Protein AF-A0AAD7R433-F1 (afdb_monomer_lite)

InterPro domains:
  IPR023196 Phosducin, N-terminal domain superfamily [G3DSA:1.10.168.10] (50-117)
  IPR024253 Phosducin, thioredoxin-like domain [PF02114] (43-117)
  IPR036249 Thioredoxin-like superfamily [SSF52833] (55-108)
  IPR051499 Phosducin-like regulator [PTHR46052] (1-117)

pLDDT: mean 72.73, std 16.6, range [38.72, 95.94]

Structure (mmCIF, N/CA/C/O backbone):
data_AF-A0AAD7R433-F1
#
_entry.id   AF-A0AAD7R433-F1
#
loop_
_atom_site.group_PDB
_atom_site.id
_atom_site.type_symbol
_atom_site.label_atom_id
_atom_site.label_alt_id
_atom_site.label_comp_id
_atom_site.label_asym_id
_atom_site.label_entity_id
_atom_site.label_seq_id
_atom_site.pdbx_PDB_ins_code
_atom_site.Cartn_x
_atom_site.Cartn_y
_atom_site.Cartn_z
_atom_site.occupancy
_atom_site.B_iso_or_equiv
_atom_site.auth_seq_id
_atom_site.auth_comp_id
_atom_site.auth_asym_id
_atom_site.auth_atom_id
_atom_site.pdbx_PDB_model_num
ATOM 1 N N . MET A 1 1 ? 27.868 -4.744 9.316 1.00 60.34 1 MET A N 1
ATOM 2 C CA . MET A 1 1 ? 26.930 -5.618 10.056 1.00 60.34 1 MET A CA 1
ATOM 3 C C . MET A 1 1 ? 25.592 -5.544 9.349 1.00 60.34 1 MET A C 1
ATOM 5 O O . MET A 1 1 ? 25.091 -4.443 9.190 1.00 60.34 1 MET A O 1
ATOM 9 N N . THR A 1 2 ? 25.070 -6.672 8.876 1.00 72.94 2 THR A N 1
ATOM 10 C CA . THR A 1 2 ? 23.775 -6.758 8.180 1.00 72.94 2 THR A CA 1
ATOM 11 C C . THR A 1 2 ? 22.635 -6.590 9.183 1.00 72.94 2 THR A C 1
ATOM 13 O O . THR A 1 2 ? 22.641 -7.259 10.223 1.00 72.94 2 THR A O 1
ATOM 16 N N . THR A 1 3 ? 21.684 -5.697 8.907 1.00 79.56 3 THR A N 1
ATOM 17 C CA . THR A 1 3 ? 20.546 -5.444 9.802 1.00 79.56 3 THR A CA 1
ATOM 18 C C . THR A 1 3 ? 19.490 -6.550 9.682 1.00 79.56 3 THR A C 1
ATOM 20 O O . THR A 1 3 ? 19.500 -7.352 8.747 1.00 79.56 3 THR A O 1
ATOM 23 N N . LEU A 1 4 ? 18.578 -6.647 10.657 1.00 79.62 4 LEU A N 1
ATOM 24 C CA . LEU A 1 4 ? 17.479 -7.622 10.608 1.00 79.62 4 LEU A CA 1
ATOM 25 C C . LEU A 1 4 ? 16.562 -7.386 9.397 1.00 79.62 4 LEU A C 1
ATOM 27 O O . LEU A 1 4 ? 16.053 -8.346 8.824 1.00 79.62 4 LEU A O 1
ATOM 31 N N . TYR A 1 5 ? 16.401 -6.122 9.001 1.00 76.44 5 TYR A N 1
ATOM 32 C CA . TYR A 1 5 ? 15.637 -5.743 7.818 1.00 76.44 5 TYR A CA 1
ATOM 33 C C . TYR A 1 5 ? 16.303 -6.249 6.537 1.00 76.44 5 TYR A C 1
ATOM 35 O O . TYR A 1 5 ? 15.620 -6.866 5.727 1.00 76.44 5 TYR A O 1
ATOM 43 N N . ASP A 1 6 ? 17.626 -6.121 6.408 1.00 83.31 6 ASP A N 1
ATOM 44 C CA . ASP A 1 6 ? 18.374 -6.617 5.241 1.00 83.31 6 ASP A CA 1
ATOM 45 C C . ASP A 1 6 ? 18.213 -8.142 5.076 1.00 83.31 6 ASP A C 1
ATOM 47 O O . ASP A 1 6 ? 18.086 -8.655 3.967 1.00 83.31 6 ASP A O 1
ATOM 51 N N . LYS A 1 7 ? 18.166 -8.890 6.192 1.00 77.00 7 LYS A N 1
ATOM 52 C CA . LYS A 1 7 ? 17.935 -10.347 6.175 1.00 77.00 7 LYS A CA 1
ATOM 53 C C . LYS A 1 7 ? 16.519 -10.711 5.747 1.00 77.00 7 LYS A C 1
ATOM 55 O O . LYS A 1 7 ? 16.334 -11.730 5.090 1.00 77.00 7 LYS A O 1
ATOM 60 N N . LEU A 1 8 ? 15.535 -9.908 6.146 1.00 78.12 8 LEU A N 1
ATOM 61 C CA . LEU A 1 8 ? 14.133 -10.139 5.811 1.00 78.12 8 LEU A CA 1
ATOM 62 C C . LEU A 1 8 ? 13.835 -9.776 4.347 1.00 78.12 8 LEU A C 1
ATOM 64 O O . LEU A 1 8 ? 13.007 -10.428 3.720 1.00 78.12 8 LEU A O 1
ATOM 68 N N . LEU A 1 9 ? 14.538 -8.777 3.805 1.00 78.38 9 LEU A N 1
ATOM 69 C CA . LEU A 1 9 ? 14.457 -8.357 2.401 1.00 78.38 9 LEU A CA 1
ATOM 70 C C . LEU A 1 9 ? 15.367 -9.165 1.457 1.00 78.38 9 LEU A C 1
ATOM 72 O O . LEU A 1 9 ? 15.235 -9.043 0.243 1.00 78.38 9 LEU A O 1
ATOM 76 N N . GLY A 1 10 ? 16.270 -9.997 1.987 1.00 73.06 10 GLY A N 1
ATOM 77 C CA . GLY A 1 10 ? 17.185 -10.817 1.184 1.00 73.06 10 GLY A CA 1
ATOM 78 C C . GLY A 1 10 ? 18.381 -10.054 0.598 1.00 73.06 10 GLY A C 1
ATOM 79 O O . GLY A 1 10 ? 19.043 -10.553 -0.312 1.00 73.06 10 GLY A O 1
ATOM 80 N N . GLU A 1 11 ? 18.693 -8.864 1.111 1.00 72.19 11 GLU A N 1
ATOM 81 C CA . GLU A 1 11 ? 19.790 -8.026 0.624 1.00 72.19 11 GLU A CA 1
ATOM 82 C C . GLU A 1 11 ? 21.144 -8.556 1.128 1.00 72.19 11 GLU A C 1
ATOM 84 O O . GLU A 1 11 ? 21.500 -8.466 2.307 1.00 72.19 11 GLU A O 1
ATOM 89 N N . LYS A 1 12 ? 21.934 -9.147 0.222 1.00 70.12 12 LYS A N 1
ATOM 90 C CA . LYS A 1 12 ? 23.268 -9.672 0.541 1.00 70.12 12 LYS A CA 1
ATOM 91 C C . LYS A 1 12 ? 24.306 -8.552 0.430 1.00 70.12 12 LYS A C 1
ATOM 93 O O . LYS A 1 12 ? 24.619 -8.095 -0.658 1.00 70.12 12 LYS A O 1
ATOM 98 N N . LEU A 1 13 ? 24.873 -8.127 1.562 1.00 64.25 13 LEU A N 1
ATOM 99 C CA . LEU A 1 13 ? 25.795 -6.978 1.634 1.00 64.25 13 LEU A CA 1
ATOM 100 C C . LEU A 1 13 ? 27.211 -7.234 1.076 1.00 64.25 13 LEU A C 1
ATOM 102 O O . LEU A 1 13 ? 28.009 -6.305 0.998 1.00 64.25 13 LEU A O 1
ATOM 106 N N . GLN A 1 14 ? 27.574 -8.485 0.785 1.00 63.22 14 GLN A N 1
ATOM 107 C CA . GLN A 1 14 ? 28.941 -8.876 0.424 1.00 63.22 14 GLN A CA 1
ATOM 108 C C . GLN A 1 14 ? 28.944 -9.503 -0.974 1.00 63.22 14 GLN A C 1
ATOM 110 O O . GLN A 1 14 ? 28.608 -10.678 -1.129 1.00 63.22 14 GLN A O 1
ATOM 115 N N . TYR A 1 15 ? 29.301 -8.694 -1.975 1.00 65.50 15 TYR A N 1
ATOM 116 C CA . TYR A 1 15 ? 29.460 -9.108 -3.378 1.00 65.50 15 TYR A CA 1
ATOM 117 C C . TYR A 1 15 ? 30.924 -9.302 -3.794 1.00 65.50 15 TYR A C 1
ATOM 119 O O . TYR A 1 15 ? 31.188 -9.788 -4.889 1.00 65.50 15 TYR A O 1
ATOM 127 N N . TYR A 1 16 ? 31.880 -8.936 -2.939 1.00 66.75 16 TYR A N 1
ATOM 128 C CA . TYR A 1 16 ? 33.297 -9.094 -3.239 1.00 66.75 16 TYR A CA 1
ATOM 129 C C . TYR A 1 16 ? 33.716 -10.546 -3.000 1.00 66.75 16 TYR A C 1
ATOM 131 O O . TYR A 1 16 ? 33.875 -10.983 -1.861 1.00 66.75 16 TYR A O 1
ATOM 139 N N . TYR A 1 17 ? 33.872 -11.297 -4.089 1.00 57.56 17 TYR A N 1
ATOM 140 C CA . TYR A 1 17 ? 34.709 -12.491 -4.106 1.00 57.56 17 TYR A CA 1
ATOM 141 C C . TYR A 1 17 ? 36.160 -12.022 -3.970 1.00 57.56 17 TYR A C 1
ATOM 143 O O . TYR A 1 17 ? 36.644 -11.271 -4.817 1.00 57.56 17 TYR A O 1
ATOM 151 N N . SER A 1 18 ? 36.847 -12.421 -2.899 1.00 52.72 18 SER A N 1
ATOM 152 C CA . SER A 1 18 ? 38.299 -12.263 -2.802 1.00 52.72 18 SER A CA 1
ATOM 153 C C . SER A 1 18 ? 38.946 -13.120 -3.885 1.00 52.72 18 SER A C 1
ATOM 155 O O . SER A 1 18 ? 39.172 -14.307 -3.680 1.00 52.72 18 SER A O 1
ATOM 157 N N . SER A 1 19 ? 39.214 -12.528 -5.047 1.00 59.34 19 SER A N 1
ATOM 158 C CA . SER A 1 19 ? 40.064 -13.144 -6.061 1.00 59.34 19 SER A CA 1
ATOM 159 C C . SER A 1 19 ? 41.513 -12.960 -5.614 1.00 59.34 19 SER A C 1
ATOM 161 O O . SER A 1 19 ? 42.189 -12.014 -6.008 1.00 59.34 19 SER A O 1
ATOM 163 N N . SER A 1 20 ? 41.950 -13.821 -4.701 1.00 61.09 20 SER A N 1
ATOM 164 C CA . SER A 1 20 ? 43.357 -14.013 -4.361 1.00 61.09 20 SER A CA 1
ATOM 165 C C . SER A 1 20 ? 43.692 -15.494 -4.523 1.00 61.09 20 SER A C 1
ATOM 167 O O . SER A 1 20 ? 43.851 -16.209 -3.539 1.00 61.09 20 SER A O 1
ATOM 169 N N . GLU A 1 21 ? 43.743 -15.939 -5.772 1.00 49.53 21 GLU A N 1
ATOM 170 C CA . GLU A 1 21 ? 44.436 -17.156 -6.190 1.00 49.53 21 GLU A CA 1
ATOM 171 C C . GLU A 1 21 ? 45.070 -16.834 -7.549 1.00 49.53 21 GLU A C 1
ATOM 173 O O . GLU A 1 21 ? 44.369 -16.556 -8.523 1.00 49.53 21 GLU A O 1
ATOM 178 N N . ASP A 1 22 ? 46.401 -16.724 -7.537 1.00 54.09 22 ASP A N 1
ATOM 179 C CA . ASP A 1 22 ? 47.280 -16.641 -8.704 1.00 54.09 22 ASP A CA 1
ATOM 180 C C . ASP A 1 22 ? 47.039 -17.849 -9.611 1.00 54.09 22 ASP A C 1
ATOM 182 O O . ASP A 1 22 ? 47.288 -18.957 -9.152 1.00 54.09 22 ASP A O 1
ATOM 186 N N . GLU A 1 23 ? 46.676 -17.650 -10.881 1.00 43.34 23 GLU A N 1
ATOM 187 C CA . GLU A 1 23 ? 47.089 -18.542 -11.974 1.00 43.34 23 GLU A CA 1
ATOM 188 C C . GLU A 1 23 ? 47.272 -17.736 -13.271 1.00 43.34 23 GLU A C 1
ATOM 190 O O . GLU A 1 23 ? 46.348 -17.131 -13.818 1.00 43.34 23 GLU A O 1
ATOM 195 N N . ASP A 1 24 ? 48.526 -17.716 -13.714 1.00 53.12 24 ASP A N 1
ATOM 196 C CA . ASP A 1 24 ? 48.997 -17.368 -15.050 1.00 53.12 24 ASP A CA 1
ATOM 197 C C . ASP A 1 24 ? 48.319 -18.294 -16.073 1.00 53.12 24 ASP A C 1
ATOM 199 O O . ASP A 1 24 ? 48.350 -19.516 -15.913 1.00 53.12 24 ASP A O 1
ATOM 203 N N . SER A 1 25 ? 47.669 -17.751 -17.106 1.00 43.06 25 SER A N 1
ATOM 204 C CA . SER A 1 25 ? 47.143 -18.594 -18.181 1.00 43.06 25 SER A CA 1
ATOM 205 C C . SER A 1 25 ? 47.137 -17.864 -19.517 1.00 43.06 25 SER A C 1
ATOM 207 O O . SER A 1 25 ? 46.431 -16.872 -19.728 1.00 43.06 25 SER A O 1
ATOM 209 N N . ASP A 1 26 ? 47.997 -18.382 -20.389 1.00 43.91 26 ASP A N 1
ATOM 210 C CA . ASP A 1 26 ? 48.195 -18.018 -21.778 1.00 43.91 26 ASP A CA 1
ATOM 211 C C . ASP A 1 26 ? 46.883 -17.942 -22.567 1.00 43.91 26 ASP A C 1
ATOM 213 O O . ASP A 1 26 ? 45.957 -18.742 -22.418 1.00 43.91 26 ASP A O 1
ATOM 217 N N . LYS A 1 27 ? 46.829 -16.953 -23.460 1.00 50.56 27 LYS A N 1
ATOM 218 C CA . LYS A 1 27 ? 45.773 -16.816 -24.459 1.00 50.56 27 LYS A CA 1
ATOM 219 C C . LYS A 1 27 ? 45.862 -17.964 -25.462 1.00 50.56 27 LYS A C 1
ATOM 221 O O . LYS A 1 27 ? 46.717 -17.920 -26.342 1.00 50.56 27 LYS A O 1
ATOM 226 N N . GLU A 1 28 ? 44.896 -18.871 -25.428 1.00 40.56 28 GLU A N 1
ATOM 227 C CA . GLU A 1 28 ? 44.502 -19.634 -26.611 1.00 40.56 28 GLU A CA 1
ATOM 228 C C . GLU A 1 28 ? 43.005 -19.438 -26.874 1.00 40.56 28 GLU A C 1
ATOM 230 O O . GLU A 1 28 ? 42.143 -19.681 -26.029 1.00 40.56 28 GLU A O 1
ATOM 235 N N . GLU A 1 29 ? 42.722 -18.889 -28.053 1.00 49.16 29 GLU A N 1
ATOM 236 C CA . GLU A 1 29 ? 41.392 -18.782 -28.634 1.00 49.16 29 GLU A CA 1
ATOM 237 C C . GLU A 1 29 ? 40.967 -20.171 -29.125 1.00 49.16 29 GLU A C 1
ATOM 239 O O . GLU A 1 29 ? 41.592 -20.679 -30.049 1.00 49.16 29 GLU A O 1
ATOM 244 N N . GLU A 1 30 ? 39.887 -20.759 -28.598 1.00 42.44 30 GLU A N 1
ATOM 245 C CA . GLU A 1 30 ? 39.060 -21.665 -29.406 1.00 42.44 30 GLU A CA 1
ATOM 246 C C . GLU A 1 30 ? 37.628 -21.872 -28.876 1.00 42.44 30 GLU A C 1
ATOM 248 O O . GLU A 1 30 ? 37.367 -21.986 -27.681 1.00 42.44 30 GLU A O 1
ATOM 253 N N . GLU A 1 31 ? 36.717 -21.924 -29.851 1.00 39.31 31 GLU A N 1
ATOM 254 C CA . GLU A 1 31 ? 35.373 -22.515 -29.863 1.00 39.31 31 GLU A CA 1
ATOM 255 C C . GLU A 1 31 ? 34.264 -21.979 -28.935 1.00 39.31 31 GLU A C 1
ATOM 257 O O . GLU A 1 31 ? 33.961 -22.470 -27.850 1.00 39.31 31 GLU A O 1
ATOM 262 N N . GLY A 1 32 ? 33.495 -21.045 -29.506 1.00 49.19 32 GLY A N 1
ATOM 263 C CA . GLY A 1 32 ? 32.128 -21.342 -29.959 1.00 49.19 32 GLY A CA 1
ATOM 264 C C . GLY A 1 32 ? 31.299 -22.315 -29.115 1.00 49.19 32 GLY A C 1
ATOM 265 O O . GLY A 1 32 ? 31.124 -23.475 -29.471 1.00 49.19 32 GLY A O 1
ATOM 266 N N . GLY A 1 33 ? 30.666 -21.805 -28.064 1.00 38.72 33 GLY A N 1
ATOM 267 C CA . GLY A 1 33 ? 29.671 -22.555 -27.307 1.00 38.72 33 GLY A CA 1
ATOM 268 C C . GLY A 1 33 ? 28.838 -21.620 -26.456 1.00 38.72 33 GLY A C 1
ATOM 269 O O . GLY A 1 33 ? 29.057 -21.506 -25.254 1.00 38.72 33 GLY A O 1
ATOM 270 N N . ASP A 1 34 ? 27.897 -20.934 -27.097 1.00 46.25 34 ASP A N 1
ATOM 271 C CA . ASP A 1 34 ? 26.919 -20.051 -26.470 1.00 46.25 34 ASP A CA 1
ATOM 272 C C . ASP A 1 34 ? 26.065 -20.874 -25.482 1.00 46.25 34 ASP A C 1
ATOM 274 O O . ASP A 1 34 ? 25.038 -21.458 -25.834 1.00 46.25 34 ASP A O 1
ATOM 278 N N . LYS A 1 35 ? 26.514 -20.999 -24.226 1.00 52.34 35 LYS A N 1
ATOM 279 C CA . LYS A 1 35 ? 25.758 -21.649 -23.143 1.00 52.34 35 LYS A CA 1
ATOM 280 C C . LYS A 1 35 ? 24.662 -20.703 -22.656 1.00 52.34 35 LYS A C 1
ATOM 282 O O . LYS A 1 35 ? 24.623 -20.315 -21.491 1.00 52.34 35 LYS A O 1
ATOM 287 N N . ILE A 1 36 ? 23.750 -20.331 -23.549 1.00 51.12 36 ILE A N 1
ATOM 288 C CA . ILE A 1 36 ? 22.516 -19.661 -23.160 1.00 51.12 36 ILE A CA 1
ATOM 289 C C . ILE A 1 36 ? 21.579 -20.748 -22.640 1.00 51.12 36 ILE A C 1
ATOM 291 O O . ILE A 1 36 ? 20.907 -21.436 -23.409 1.00 51.12 36 ILE A O 1
ATOM 295 N N . ILE A 1 37 ? 21.511 -20.894 -21.317 1.00 51.56 37 ILE A N 1
ATOM 296 C CA . ILE A 1 37 ? 20.411 -21.601 -20.657 1.00 51.56 37 ILE A CA 1
ATOM 297 C C . ILE A 1 37 ? 19.151 -20.757 -20.896 1.00 51.56 37 ILE A C 1
ATOM 299 O O . ILE A 1 37 ? 18.780 -19.907 -20.089 1.00 51.56 37 ILE A O 1
ATOM 303 N N . ARG A 1 38 ? 18.511 -20.928 -22.059 1.00 52.59 38 ARG A N 1
ATOM 304 C CA . ARG A 1 38 ? 17.184 -20.369 -22.323 1.00 52.59 38 ARG A CA 1
ATOM 305 C C . ARG A 1 38 ? 16.183 -21.250 -21.594 1.00 52.59 38 ARG A C 1
ATOM 307 O O . ARG A 1 38 ? 15.747 -22.256 -22.139 1.00 52.59 38 ARG A O 1
ATOM 314 N N . ASN A 1 39 ? 15.836 -20.881 -20.364 1.00 45.88 39 ASN A N 1
ATOM 315 C CA . ASN A 1 39 ? 14.611 -21.375 -19.744 1.00 45.88 39 ASN A CA 1
ATOM 316 C C . ASN A 1 39 ? 13.430 -20.819 -20.564 1.00 45.88 39 ASN A C 1
ATOM 318 O O . ASN A 1 39 ? 13.230 -19.603 -20.559 1.00 45.88 39 ASN A O 1
ATOM 322 N N . PRO A 1 40 ? 12.667 -21.657 -21.292 1.00 54.94 40 PRO A N 1
ATOM 323 C CA . PRO A 1 40 ? 11.569 -21.187 -22.141 1.00 54.94 40 PRO A CA 1
ATOM 324 C C . PRO A 1 40 ? 10.376 -20.652 -21.333 1.00 54.94 40 PRO A C 1
ATOM 326 O O . PRO A 1 40 ? 9.485 -20.040 -21.905 1.00 54.94 40 PRO A O 1
ATOM 329 N N . ASP A 1 41 ? 10.383 -20.845 -20.013 1.00 54.06 41 ASP A N 1
ATOM 330 C CA . ASP A 1 41 ? 9.275 -20.514 -19.111 1.00 54.06 41 ASP A CA 1
ATOM 331 C C . ASP A 1 41 ? 9.288 -19.051 -18.612 1.00 54.06 41 ASP A C 1
ATOM 333 O O . ASP A 1 41 ? 8.406 -18.637 -17.871 1.00 54.06 41 ASP A O 1
ATOM 337 N N . VAL A 1 42 ? 10.293 -18.244 -18.994 1.00 52.50 42 VAL A N 1
ATOM 338 C CA . VAL A 1 42 ? 10.485 -16.859 -18.487 1.00 52.50 42 VAL A CA 1
ATOM 339 C C . VAL A 1 42 ? 10.320 -15.789 -19.583 1.00 52.50 42 VAL A C 1
ATOM 341 O O . VAL A 1 42 ? 10.480 -14.598 -19.336 1.00 52.50 42 VAL A O 1
ATOM 344 N N . LEU A 1 43 ? 9.993 -16.177 -20.817 1.00 51.31 43 LEU A N 1
ATOM 345 C CA . LEU A 1 43 ? 9.950 -15.263 -21.965 1.00 51.31 43 LEU A CA 1
ATOM 346 C C . LEU A 1 43 ? 8.524 -14.824 -22.328 1.00 51.31 43 LEU A C 1
ATOM 348 O O . LEU A 1 43 ? 8.149 -14.848 -23.496 1.00 51.31 43 LEU A O 1
ATOM 352 N N . GLU A 1 44 ? 7.749 -14.325 -21.365 1.00 53.97 44 GLU A N 1
ATOM 353 C CA . GLU A 1 44 ? 6.720 -13.330 -21.701 1.00 53.97 44 GLU A CA 1
ATOM 354 C C . GLU A 1 44 ? 7.414 -11.976 -21.867 1.00 53.97 44 GLU A C 1
ATOM 356 O O . GLU A 1 44 ? 7.394 -11.100 -21.004 1.00 53.97 44 GLU A O 1
ATOM 361 N N . VAL A 1 45 ? 8.118 -11.820 -22.990 1.00 56.75 45 VAL A N 1
ATOM 362 C CA . VAL A 1 45 ? 8.562 -10.498 -23.419 1.00 56.75 45 VAL A CA 1
ATOM 363 C C . VAL A 1 45 ? 7.305 -9.776 -23.878 1.00 56.75 45 VAL A C 1
ATOM 365 O O . VAL A 1 45 ? 6.796 -10.037 -24.965 1.00 56.75 45 VAL A O 1
ATOM 368 N N . GLU A 1 46 ? 6.770 -8.894 -23.037 1.00 58.53 46 GLU A N 1
ATOM 369 C CA . GLU A 1 46 ? 5.771 -7.942 -23.502 1.00 58.53 46 GLU A CA 1
ATOM 370 C C . GLU A 1 46 ? 6.423 -7.125 -24.628 1.00 58.53 46 GLU A C 1
ATOM 372 O O . GLU A 1 46 ? 7.493 -6.533 -24.466 1.00 58.53 46 GLU A O 1
ATOM 377 N N . TYR A 1 47 ? 5.812 -7.152 -25.807 1.00 56.88 47 TYR A N 1
ATOM 378 C CA . TYR A 1 47 ? 6.204 -6.317 -26.932 1.00 56.88 47 TYR A CA 1
ATOM 379 C C . TYR A 1 47 ? 5.248 -5.128 -26.985 1.00 56.88 47 TYR A C 1
ATOM 381 O O . TYR A 1 47 ? 4.038 -5.287 -26.814 1.00 56.88 47 TYR A O 1
ATOM 389 N N . SER A 1 48 ? 5.774 -3.928 -27.250 1.00 61.19 48 SER A N 1
ATOM 390 C CA . SER A 1 48 ? 4.919 -2.800 -27.638 1.00 61.19 48 SER A CA 1
ATOM 391 C C . SER A 1 48 ? 4.055 -3.179 -28.841 1.00 61.19 48 SER A C 1
ATOM 393 O O . SER A 1 48 ? 4.439 -4.029 -29.643 1.00 61.19 48 SER A O 1
ATOM 395 N N . GLN A 1 49 ? 2.963 -2.443 -29.054 1.00 61.81 49 GLN A N 1
ATOM 396 C CA . GLN A 1 49 ? 2.160 -2.520 -30.281 1.00 61.81 49 GLN A CA 1
ATOM 397 C C . GLN A 1 49 ? 3.004 -2.358 -31.569 1.00 61.81 49 GLN A C 1
ATOM 399 O O . GLN A 1 49 ? 2.639 -2.882 -32.616 1.00 61.81 49 GLN A O 1
ATOM 404 N N . ASP A 1 50 ? 4.173 -1.717 -31.457 1.00 65.00 50 ASP A N 1
ATOM 405 C CA . ASP A 1 50 ? 5.141 -1.498 -32.537 1.00 65.00 50 ASP A CA 1
ATOM 406 C C . ASP A 1 50 ? 6.233 -2.593 -32.637 1.00 65.00 50 ASP A C 1
ATOM 408 O O . ASP A 1 50 ? 7.196 -2.446 -33.387 1.00 65.00 50 ASP A O 1
ATOM 412 N N . GLY A 1 51 ? 6.153 -3.666 -31.842 1.00 61.81 51 GLY A N 1
ATOM 413 C CA . GLY A 1 51 ? 7.099 -4.792 -31.857 1.00 61.81 51 GLY A CA 1
ATOM 414 C C . GLY A 1 51 ? 8.465 -4.529 -31.206 1.00 61.81 51 GLY A C 1
ATOM 415 O O . GLY A 1 51 ? 9.326 -5.406 -31.213 1.00 61.81 51 GLY A O 1
ATOM 416 N N . SER A 1 52 ? 8.698 -3.348 -30.620 1.00 64.44 52 SER A N 1
ATOM 417 C CA . SER A 1 52 ? 9.939 -3.073 -29.884 1.00 64.44 52 SER A CA 1
ATOM 418 C C . SER A 1 52 ? 9.943 -3.758 -28.517 1.00 64.44 52 SER A C 1
ATOM 420 O O . SER A 1 52 ? 8.962 -3.640 -27.778 1.00 64.44 52 SER A O 1
ATOM 422 N N . ALA A 1 53 ? 11.066 -4.379 -28.154 1.00 62.75 53 ALA A N 1
ATOM 423 C CA . ALA A 1 53 ? 11.316 -4.898 -26.811 1.00 62.75 53 ALA A CA 1
ATOM 424 C C . ALA A 1 53 ? 11.219 -3.756 -25.777 1.00 62.75 53 ALA A C 1
ATOM 426 O O . ALA A 1 53 ? 12.054 -2.850 -25.770 1.00 62.75 53 ALA A O 1
ATOM 427 N N . ILE A 1 54 ? 10.182 -3.762 -24.933 1.00 67.50 54 ILE A N 1
ATOM 428 C CA . ILE A 1 54 ? 9.958 -2.721 -23.907 1.00 67.50 54 ILE A CA 1
ATOM 429 C C . ILE A 1 54 ? 10.695 -2.981 -22.600 1.00 67.50 54 ILE A C 1
ATOM 431 O O . ILE A 1 54 ? 10.608 -2.188 -21.675 1.00 67.50 54 ILE A O 1
ATOM 435 N N . ASN A 1 55 ? 11.416 -4.084 -22.513 1.00 71.56 55 ASN A N 1
ATOM 436 C CA . ASN A 1 55 ? 12.160 -4.521 -21.341 1.00 71.56 55 ASN A CA 1
ATOM 437 C C . ASN A 1 55 ? 13.654 -4.160 -21.410 1.00 71.56 55 ASN A C 1
ATOM 439 O O . ASN A 1 55 ? 14.397 -4.465 -20.483 1.00 71.56 55 ASN A O 1
ATOM 443 N N . THR A 1 56 ? 14.124 -3.527 -22.492 1.00 82.69 56 THR A N 1
ATOM 444 C CA . THR A 1 56 ? 15.539 -3.151 -22.644 1.00 82.69 56 THR A CA 1
ATOM 445 C C . THR A 1 56 ? 15.719 -1.737 -23.211 1.00 82.69 56 THR A C 1
ATOM 447 O O . THR A 1 56 ? 14.842 -1.173 -23.870 1.00 82.69 56 THR A O 1
ATOM 450 N N . GLY A 1 57 ? 16.874 -1.127 -22.922 1.00 83.38 57 GLY A N 1
ATOM 451 C CA . GLY A 1 57 ? 17.243 0.210 -23.396 1.00 83.38 57 GLY A CA 1
ATOM 452 C C . GLY A 1 57 ? 16.480 1.375 -22.734 1.00 83.38 57 GLY A C 1
ATOM 453 O O . GLY A 1 57 ? 15.726 1.178 -21.779 1.00 83.38 57 GLY A O 1
ATOM 454 N N . PRO A 1 58 ? 16.649 2.618 -23.234 1.00 85.75 58 PRO A N 1
ATOM 455 C CA . PRO A 1 58 ? 16.081 3.819 -22.607 1.00 85.75 58 PRO A CA 1
ATOM 456 C C . PRO A 1 58 ? 14.551 3.807 -22.492 1.00 85.75 58 PRO A C 1
ATOM 458 O O . PRO A 1 58 ? 13.994 4.336 -21.533 1.00 85.75 58 PRO A O 1
ATOM 461 N N . LYS A 1 59 ? 13.859 3.181 -23.455 1.00 83.06 59 LYS A N 1
ATOM 462 C CA . LYS A 1 59 ? 12.396 3.031 -23.420 1.00 83.06 59 LYS A CA 1
ATOM 463 C C . LYS A 1 59 ? 11.946 2.073 -22.316 1.00 83.06 59 LYS A C 1
ATOM 465 O O . LYS A 1 59 ? 10.932 2.355 -21.682 1.00 83.06 59 LYS A O 1
ATOM 470 N N . GLY A 1 60 ? 12.708 1.010 -22.053 1.00 86.88 60 GLY A N 1
ATOM 471 C CA . GLY A 1 60 ? 12.412 0.094 -20.955 1.00 86.88 60 GLY A CA 1
ATOM 472 C C . GLY A 1 60 ? 12.586 0.736 -19.590 1.00 86.88 60 GLY A C 1
ATOM 473 O O . GLY A 1 60 ? 11.677 0.661 -18.775 1.00 86.88 60 GLY A O 1
ATOM 474 N N . VAL A 1 61 ? 13.645 1.526 -19.396 1.00 89.31 61 VAL A N 1
ATOM 475 C CA . VAL A 1 61 ? 13.832 2.297 -18.151 1.00 89.31 61 VAL A CA 1
ATOM 476 C C . VAL A 1 61 ? 12.647 3.236 -17.880 1.00 89.31 61 VAL A C 1
ATOM 478 O O . VAL A 1 61 ? 12.176 3.353 -16.749 1.00 89.31 61 VAL A O 1
ATOM 481 N N . ILE A 1 62 ? 12.127 3.899 -18.918 1.00 87.81 62 ILE A N 1
ATOM 482 C CA . ILE A 1 62 ? 10.944 4.764 -18.789 1.00 87.81 62 ILE A CA 1
ATOM 483 C C . ILE A 1 62 ? 9.695 3.941 -18.443 1.00 87.81 62 ILE A C 1
ATOM 485 O O . ILE A 1 62 ? 8.876 4.387 -17.636 1.00 87.81 62 ILE A O 1
ATOM 489 N N . ASN A 1 63 ? 9.535 2.763 -19.046 1.00 86.69 63 ASN A N 1
ATOM 490 C CA . ASN A 1 63 ? 8.415 1.870 -18.768 1.00 86.69 63 ASN A CA 1
ATOM 491 C C . ASN A 1 63 ? 8.451 1.352 -17.322 1.00 86.69 63 ASN A C 1
ATOM 493 O O . ASN A 1 63 ? 7.456 1.458 -16.604 1.00 86.69 63 ASN A O 1
ATOM 497 N N . ASP A 1 64 ? 9.619 0.910 -16.866 1.00 88.94 64 ASP A N 1
ATOM 498 C CA . ASP A 1 64 ? 9.849 0.447 -15.499 1.00 88.94 64 ASP A CA 1
ATOM 499 C C . ASP A 1 64 ? 9.544 1.547 -14.485 1.00 88.94 64 ASP A C 1
ATOM 501 O O . ASP A 1 64 ? 8.863 1.301 -13.493 1.00 88.94 64 ASP A O 1
ATOM 505 N N . TRP A 1 65 ? 9.963 2.789 -14.75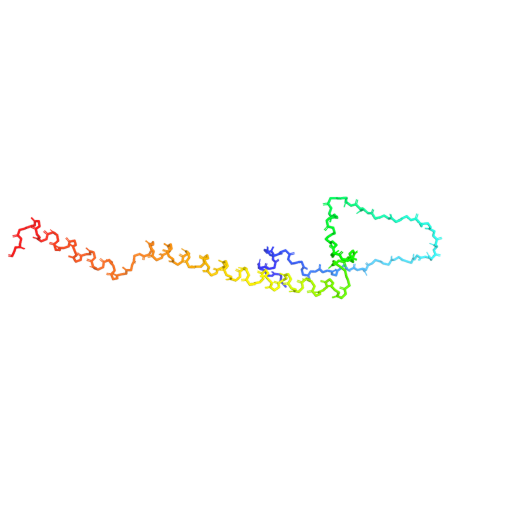1 1.00 91.50 65 TRP A N 1
ATOM 506 C CA . TRP A 1 65 ? 9.663 3.915 -13.869 1.00 91.50 65 TRP A CA 1
ATOM 507 C C . TRP A 1 65 ? 8.160 4.209 -13.774 1.00 91.50 65 TRP A C 1
ATOM 509 O O . TRP A 1 65 ? 7.649 4.469 -12.682 1.00 91.50 65 TRP A O 1
ATOM 519 N N . ARG A 1 66 ? 7.431 4.142 -14.895 1.00 90.38 66 ARG A N 1
ATOM 520 C CA . ARG A 1 66 ? 5.969 4.319 -14.908 1.00 90.38 66 ARG A CA 1
ATOM 521 C C . ARG A 1 66 ? 5.277 3.221 -14.106 1.00 90.38 66 ARG A C 1
ATOM 523 O O . ARG A 1 66 ? 4.455 3.536 -13.247 1.00 90.38 66 ARG A O 1
ATOM 530 N N . LYS A 1 67 ? 5.650 1.960 -14.343 1.00 90.31 67 LYS A N 1
ATOM 531 C CA . LYS A 1 67 ? 5.118 0.796 -13.624 1.00 90.31 67 LYS A CA 1
ATOM 532 C C . LYS A 1 67 ? 5.432 0.879 -12.131 1.00 90.31 67 LYS A C 1
ATOM 534 O O . LYS A 1 67 ? 4.541 0.698 -11.308 1.00 90.31 67 LYS A O 1
ATOM 539 N N . TYR A 1 68 ? 6.664 1.244 -11.779 1.00 92.19 68 TYR A N 1
ATOM 540 C CA . TYR A 1 68 ? 7.069 1.490 -10.398 1.00 92.19 68 TYR A CA 1
ATOM 541 C C . TYR A 1 68 ? 6.204 2.569 -9.746 1.00 92.19 68 TYR A C 1
ATOM 543 O O . TYR A 1 68 ? 5.671 2.347 -8.664 1.00 92.19 68 TYR A O 1
ATOM 551 N N . LYS A 1 69 ? 6.011 3.720 -10.403 1.00 95.94 69 LYS A N 1
ATOM 552 C CA . LYS A 1 69 ? 5.198 4.811 -9.848 1.00 95.94 69 LYS A CA 1
ATOM 553 C C . LYS A 1 69 ? 3.741 4.415 -9.657 1.00 95.94 69 LYS A C 1
ATOM 555 O O . LYS A 1 69 ? 3.152 4.777 -8.641 1.00 95.94 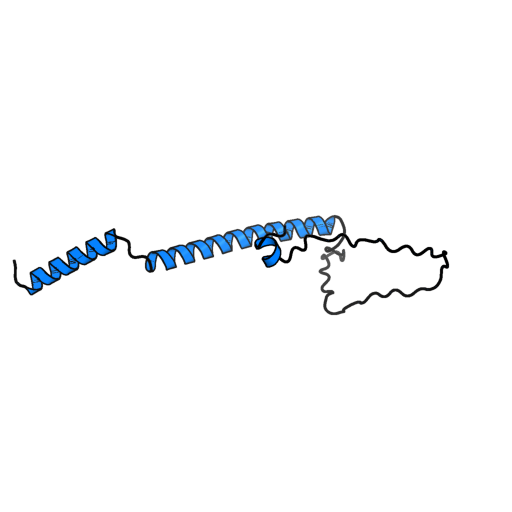69 LYS A O 1
ATOM 560 N N . GLN A 1 70 ? 3.180 3.652 -10.589 1.00 92.12 70 GLN A N 1
ATOM 561 C CA . GLN A 1 70 ? 1.838 3.103 -10.449 1.00 92.12 70 GLN A CA 1
ATOM 562 C C . GLN A 1 70 ? 1.745 2.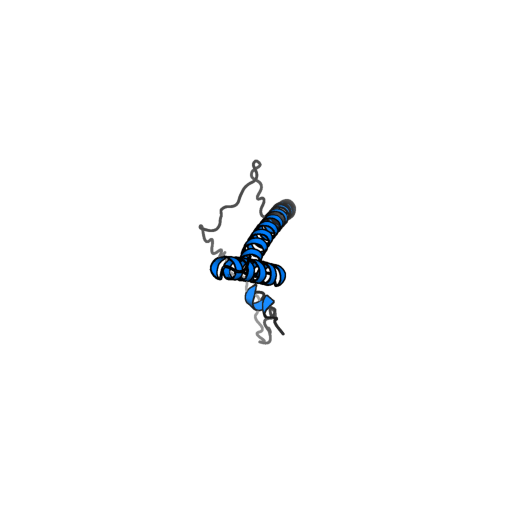184 -9.221 1.00 92.12 70 GLN A C 1
ATOM 564 O O . GLN A 1 70 ? 0.944 2.449 -8.321 1.00 92.12 70 GLN A O 1
ATOM 569 N N . LEU A 1 71 ? 2.625 1.185 -9.123 1.00 92.19 71 LEU A N 1
ATOM 570 C CA . LEU A 1 71 ? 2.660 0.252 -7.993 1.00 92.19 71 LEU A CA 1
ATOM 571 C C . LEU A 1 71 ? 2.901 0.966 -6.656 1.00 92.19 71 LEU A C 1
ATOM 573 O O . LEU A 1 71 ? 2.278 0.633 -5.653 1.00 92.19 71 LEU A O 1
ATOM 577 N N . GLU A 1 72 ? 3.753 1.992 -6.631 1.00 92.62 72 GLU A N 1
ATOM 578 C CA . GLU A 1 72 ? 4.007 2.808 -5.440 1.00 92.62 72 GLU A CA 1
ATOM 579 C C . GLU A 1 72 ? 2.729 3.523 -4.964 1.00 92.62 72 GLU A C 1
ATOM 581 O O . GLU A 1 72 ? 2.465 3.635 -3.762 1.00 92.62 72 GLU A O 1
ATOM 586 N N . THR A 1 73 ? 1.912 4.024 -5.896 1.00 90.38 73 THR A N 1
ATOM 587 C CA . THR A 1 73 ? 0.632 4.654 -5.550 1.00 90.38 73 THR A CA 1
ATOM 588 C C . THR A 1 73 ? -0.409 3.648 -5.075 1.00 90.38 73 THR A C 1
ATOM 590 O O . THR A 1 73 ? -1.083 3.926 -4.081 1.00 90.38 73 THR A O 1
ATOM 593 N N . GLU A 1 74 ? -0.504 2.486 -5.723 1.00 88.75 74 GLU A N 1
ATOM 594 C CA . GLU A 1 74 ? -1.429 1.408 -5.358 1.00 88.75 74 GLU A CA 1
ATOM 595 C C . GLU A 1 74 ? -1.090 0.848 -3.969 1.00 88.75 74 GLU A C 1
ATOM 597 O O . GLU A 1 74 ? -1.937 0.867 -3.073 1.00 88.75 74 GLU A O 1
ATOM 602 N N . GLN A 1 75 ? 0.180 0.509 -3.723 1.00 90.44 75 GLN A N 1
ATOM 603 C CA .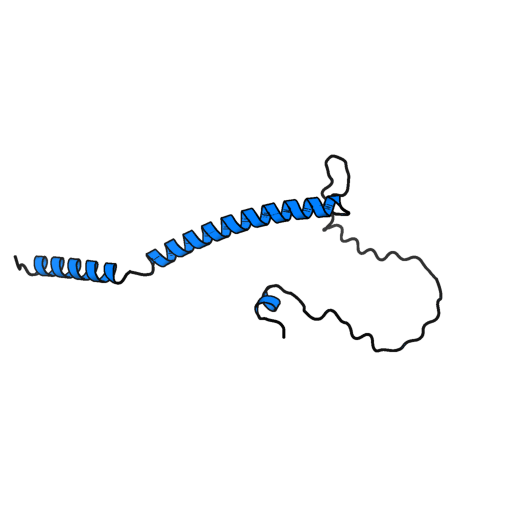 GLN A 1 75 ? 0.654 0.011 -2.429 1.00 90.44 75 GLN A CA 1
ATOM 604 C C . GLN A 1 75 ? 0.374 1.008 -1.294 1.00 90.44 75 GLN A C 1
ATOM 606 O O . GLN A 1 75 ? -0.078 0.627 -0.215 1.00 90.44 75 GLN A O 1
ATOM 611 N N . ARG A 1 76 ? 0.591 2.310 -1.524 1.00 90.81 76 ARG A N 1
ATOM 612 C CA . ARG A 1 76 ? 0.311 3.344 -0.514 1.00 90.81 76 ARG A CA 1
ATOM 613 C C . ARG A 1 76 ? -1.179 3.427 -0.171 1.00 90.81 76 ARG A C 1
ATOM 615 O O . ARG A 1 76 ? -1.527 3.702 0.978 1.00 90.81 76 ARG A O 1
ATOM 622 N N . GLN A 1 77 ? -2.064 3.240 -1.148 1.00 90.00 77 GLN A N 1
ATOM 623 C CA . GLN A 1 77 ? -3.507 3.222 -0.902 1.00 90.00 77 GLN A CA 1
ATOM 624 C C . GLN A 1 77 ? -3.931 1.963 -0.141 1.00 90.00 77 GLN A C 1
ATOM 626 O O . GLN A 1 77 ? -4.740 2.056 0.783 1.00 90.00 77 GLN A O 1
ATOM 631 N N . GLU A 1 78 ? -3.368 0.807 -0.489 1.00 91.19 78 GLU A N 1
ATOM 632 C CA . GLU A 1 78 ? -3.624 -0.455 0.207 1.00 91.19 78 GLU A CA 1
ATOM 633 C C . GLU A 1 78 ? -3.157 -0.412 1.662 1.00 91.19 78 GLU A C 1
ATOM 635 O O . GLU A 1 78 ? -3.946 -0.711 2.557 1.00 91.19 78 GLU A O 1
ATOM 640 N N . GLN A 1 79 ? -1.940 0.077 1.921 1.00 89.56 79 GLN A N 1
ATOM 641 C CA . GLN A 1 79 ? -1.415 0.245 3.280 1.00 89.56 79 GLN A CA 1
ATOM 642 C C . GLN A 1 79 ? -2.304 1.151 4.139 1.00 89.56 79 GLN A C 1
ATOM 644 O O . GLN A 1 79 ? -2.550 0.852 5.306 1.00 89.56 79 GLN A O 1
ATOM 649 N N . LYS A 1 80 ? -2.841 2.245 3.576 1.00 92.12 80 LYS A N 1
ATOM 650 C CA . LYS A 1 80 ? -3.785 3.115 4.299 1.00 92.12 80 LYS A CA 1
ATOM 651 C C . LYS A 1 80 ? -5.079 2.386 4.654 1.00 92.12 80 LYS A C 1
ATOM 653 O O . LYS A 1 80 ? -5.525 2.480 5.795 1.00 92.12 80 LYS A O 1
ATOM 658 N N . LYS A 1 81 ? -5.655 1.629 3.716 1.00 93.94 81 LYS A N 1
ATOM 659 C CA . LYS A 1 81 ? -6.864 0.824 3.968 1.00 93.94 81 LYS A CA 1
ATOM 660 C C . LYS A 1 81 ? -6.618 -0.248 5.028 1.00 93.94 81 LYS A C 1
ATOM 662 O O . LYS A 1 81 ? -7.468 -0.470 5.891 1.00 93.94 81 LYS A O 1
ATOM 667 N N . GLU A 1 82 ? -5.464 -0.910 4.980 1.00 92.50 82 GLU A N 1
ATOM 668 C CA . GLU A 1 82 ? -5.086 -1.909 5.977 1.00 92.50 82 GLU A CA 1
ATOM 669 C C . GLU A 1 82 ? -4.905 -1.273 7.359 1.00 92.50 82 GLU A C 1
ATOM 671 O O . GLU A 1 82 ? -5.458 -1.771 8.342 1.00 92.50 82 GLU A O 1
ATOM 676 N N . MET A 1 83 ? -4.222 -0.128 7.429 1.00 92.94 83 MET A N 1
ATOM 677 C CA . MET A 1 83 ? -4.059 0.648 8.656 1.00 92.94 83 MET A CA 1
ATOM 678 C C . MET A 1 83 ? -5.415 1.060 9.245 1.00 92.94 83 MET A C 1
ATOM 680 O O . MET A 1 83 ? -5.649 0.854 10.433 1.00 92.94 83 MET A O 1
ATOM 684 N N . GLU A 1 84 ? -6.339 1.586 8.438 1.00 92.25 84 GLU A N 1
ATOM 685 C CA . GLU A 1 84 ? -7.693 1.948 8.885 1.00 92.25 84 GLU A CA 1
ATOM 686 C C . GLU A 1 84 ? -8.466 0.737 9.421 1.00 92.25 84 GLU A C 1
ATOM 688 O O . GLU A 1 84 ? -9.096 0.803 10.482 1.00 92.25 84 GLU A O 1
ATOM 693 N N . ARG A 1 85 ? -8.387 -0.402 8.723 1.00 91.19 85 ARG A N 1
ATOM 694 C CA . ARG A 1 85 ? -8.985 -1.662 9.177 1.00 91.19 85 ARG A CA 1
ATOM 695 C C . ARG A 1 85 ? -8.382 -2.112 10.507 1.00 91.19 85 ARG A C 1
ATOM 697 O O . ARG A 1 85 ? -9.124 -2.578 11.375 1.00 91.19 85 ARG A O 1
ATOM 704 N N . LEU A 1 86 ? -7.068 -1.979 10.677 1.00 89.00 86 LEU A N 1
ATOM 705 C CA . LEU A 1 86 ? -6.376 -2.343 11.907 1.00 89.00 86 LEU A CA 1
ATOM 706 C C . LEU A 1 86 ? -6.774 -1.420 13.063 1.00 89.00 86 LEU A C 1
ATOM 708 O O . LEU A 1 86 ? -7.135 -1.926 14.122 1.00 89.00 86 LEU A O 1
ATOM 712 N N . ILE A 1 87 ? -6.809 -0.101 12.844 1.00 88.19 87 ILE A N 1
ATOM 713 C CA . ILE A 1 87 ? -7.290 0.883 13.825 1.00 88.19 87 ILE A CA 1
ATOM 714 C C . ILE A 1 87 ? -8.712 0.536 14.254 1.00 88.19 87 ILE A C 1
ATOM 716 O O . ILE A 1 87 ? -8.972 0.449 15.447 1.00 88.19 87 ILE A O 1
ATOM 720 N N . LYS A 1 88 ? -9.620 0.273 13.307 1.00 85.56 88 LYS A N 1
ATOM 721 C CA . LYS A 1 88 ? -11.003 -0.115 13.616 1.00 85.56 88 LYS A CA 1
ATOM 722 C C . LYS A 1 88 ? -11.073 -1.417 14.413 1.00 85.56 88 LYS A C 1
ATOM 724 O O . LYS A 1 88 ? -11.888 -1.544 15.319 1.00 85.56 88 LYS A O 1
ATOM 729 N N . LYS A 1 89 ? -10.245 -2.408 14.077 1.00 84.94 89 LYS A N 1
ATOM 730 C CA . LYS A 1 89 ? -10.207 -3.678 14.811 1.00 84.94 89 LYS A CA 1
ATOM 731 C C . LYS A 1 89 ? -9.732 -3.455 16.246 1.00 84.94 89 LYS A C 1
ATOM 733 O O . LYS A 1 89 ? -10.390 -3.925 17.170 1.00 84.94 89 LYS A O 1
ATOM 738 N N . LEU A 1 90 ? -8.631 -2.726 16.415 1.00 82.69 90 LEU A N 1
ATOM 739 C CA . LEU A 1 90 ? -8.014 -2.456 17.711 1.00 82.69 90 LEU A CA 1
ATOM 740 C C . LEU A 1 90 ? -8.866 -1.523 18.574 1.00 82.69 90 LEU A C 1
ATOM 742 O O . LEU A 1 90 ? -9.026 -1.797 19.754 1.00 82.69 90 LEU A O 1
ATOM 746 N N . SER A 1 91 ? -9.501 -0.494 18.008 1.00 78.06 91 SER A N 1
ATOM 747 C CA . SER A 1 91 ? -10.404 0.390 18.759 1.00 78.06 91 SER A CA 1
ATOM 748 C C . SER A 1 91 ? -11.644 -0.338 19.275 1.00 78.06 91 SER A C 1
ATOM 750 O O . SER A 1 91 ? -12.149 -0.008 20.340 1.00 78.06 91 SER A O 1
ATOM 752 N N . MET A 1 92 ? -12.107 -1.369 18.564 1.00 67.75 92 MET A N 1
ATOM 753 C CA . MET A 1 92 ? -13.194 -2.232 19.032 1.00 67.75 92 MET A CA 1
ATOM 754 C C . MET A 1 92 ? -12.739 -3.275 20.063 1.00 67.75 92 MET A C 1
ATOM 756 O O . MET A 1 92 ? -13.584 -3.835 20.756 1.00 67.75 92 MET A O 1
ATOM 760 N N . THR A 1 93 ? -11.435 -3.567 20.163 1.00 67.38 93 THR A N 1
ATOM 761 C CA . THR A 1 93 ? -10.887 -4.518 21.154 1.00 67.38 93 THR A CA 1
ATOM 762 C C . THR A 1 93 ? -10.279 -3.842 22.384 1.00 67.38 93 THR A C 1
ATOM 764 O O . THR A 1 93 ? -10.221 -4.463 23.442 1.00 67.38 93 THR A O 1
ATOM 767 N N . CYS A 1 94 ? -9.882 -2.574 22.291 1.00 61.25 94 CYS A N 1
ATOM 768 C CA . CYS A 1 94 ? -9.409 -1.767 23.409 1.00 61.25 94 CYS A CA 1
ATOM 769 C C . CYS A 1 94 ? -10.566 -0.921 23.949 1.00 61.25 94 CYS A C 1
ATOM 771 O O . CYS A 1 94 ? -10.877 0.139 23.411 1.00 61.25 94 CYS A O 1
ATOM 773 N N . ARG A 1 95 ? -11.204 -1.392 25.023 1.00 64.44 95 ARG A N 1
ATOM 774 C CA . ARG A 1 95 ? -12.191 -0.606 25.774 1.00 64.44 95 ARG A CA 1
ATOM 775 C C . ARG A 1 95 ? -11.490 0.635 26.339 1.00 64.44 95 ARG A C 1
ATOM 777 O O . ARG A 1 95 ? -10.452 0.508 26.985 1.00 64.44 95 ARG A O 1
ATOM 784 N N . SER A 1 96 ? -12.013 1.829 26.068 1.00 69.31 96 SER A N 1
ATOM 785 C CA . SER A 1 96 ? -11.481 3.053 26.677 1.00 69.31 96 SER A CA 1
ATOM 786 C C . SER A 1 96 ? -11.811 3.072 28.169 1.00 69.31 96 SER A C 1
ATOM 788 O O . SER A 1 96 ? -12.877 2.612 28.575 1.00 69.31 96 SER A O 1
ATOM 790 N N . GLN A 1 97 ? -10.954 3.673 28.994 1.00 69.38 97 GLN A N 1
ATOM 791 C CA . GLN A 1 97 ? -11.235 3.858 30.422 1.00 69.38 97 GLN A CA 1
ATOM 792 C C . GLN A 1 97 ? -12.545 4.640 30.659 1.00 69.38 97 GLN A C 1
ATOM 794 O O . GLN A 1 97 ? -13.286 4.348 31.594 1.00 69.38 97 GLN A O 1
ATOM 799 N N . LEU A 1 98 ? -12.897 5.554 29.744 1.00 72.25 98 LEU A N 1
ATOM 800 C CA . LEU A 1 98 ? -14.188 6.258 29.740 1.00 72.25 98 LEU A CA 1
ATOM 801 C C . LEU A 1 98 ? -15.377 5.341 29.408 1.00 72.25 98 LEU A C 1
ATOM 803 O O . LEU A 1 98 ? -16.500 5.596 29.840 1.00 72.25 98 LEU A O 1
ATOM 807 N N . ASP A 1 99 ? -15.167 4.288 28.619 1.00 78.31 99 ASP A N 1
ATOM 808 C CA . ASP A 1 99 ? -16.206 3.292 28.337 1.00 78.31 99 ASP A CA 1
ATOM 809 C C . ASP A 1 99 ? -16.441 2.406 29.563 1.00 78.31 99 ASP A C 1
ATOM 811 O O . ASP A 1 99 ? -17.584 2.096 29.896 1.00 78.31 99 ASP A O 1
ATOM 815 N N . GLU A 1 100 ? -15.370 2.056 30.277 1.00 79.56 100 GLU A N 1
ATOM 816 C CA . GLU A 1 100 ? -15.445 1.288 31.520 1.00 79.56 100 GLU A CA 1
ATOM 817 C C . GLU A 1 100 ? -16.155 2.049 32.642 1.00 79.56 100 GLU A C 1
ATOM 819 O O . GLU A 1 100 ? -16.990 1.469 33.336 1.00 79.56 100 GLU A O 1
ATOM 824 N N . GLU A 1 101 ? -15.863 3.340 32.820 1.00 83.00 101 GLU A N 1
ATOM 825 C CA . GLU A 1 101 ? -16.545 4.181 33.813 1.00 83.00 101 GLU A CA 1
ATOM 826 C C . GLU A 1 101 ? -18.036 4.331 33.502 1.00 83.00 101 GLU A C 1
ATOM 828 O O . GLU A 1 101 ? -18.871 4.097 34.379 1.00 83.00 101 GLU A O 1
ATOM 833 N N . ARG A 1 102 ? -18.392 4.608 32.239 1.00 84.69 102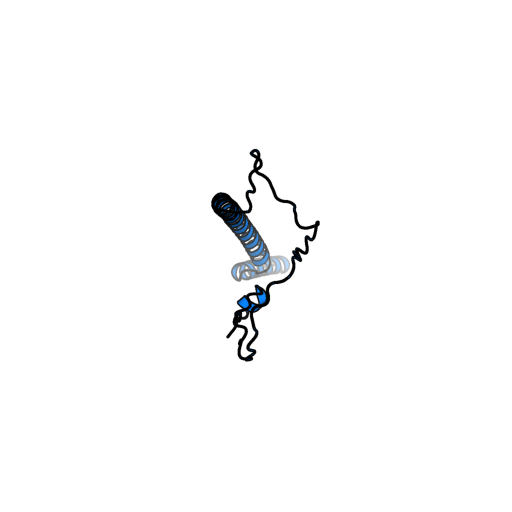 ARG A N 1
ATOM 834 C CA . ARG A 1 102 ? -19.798 4.681 31.811 1.00 84.69 102 ARG A CA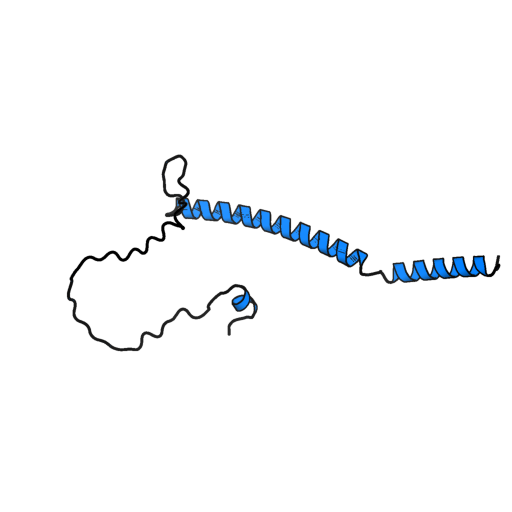 1
ATOM 835 C C . ARG A 1 102 ? -20.544 3.373 32.040 1.00 84.69 102 ARG A C 1
ATOM 837 O O . ARG A 1 102 ? -21.717 3.390 32.414 1.00 84.69 102 ARG A O 1
ATOM 844 N N . ASP A 1 103 ? -19.901 2.234 31.815 1.00 85.75 103 ASP A N 1
ATOM 845 C CA . ASP A 1 103 ? -20.541 0.942 32.041 1.00 85.75 103 ASP A CA 1
ATOM 846 C C . ASP A 1 103 ? -20.648 0.601 33.532 1.00 85.75 103 ASP A C 1
ATOM 848 O O . ASP A 1 103 ? -21.677 0.062 33.939 1.00 85.75 103 ASP A O 1
ATOM 852 N N . LYS A 1 104 ? -19.682 1.006 34.370 1.00 88.50 104 LYS A N 1
ATOM 853 C CA . LYS A 1 104 ? -19.809 0.927 35.837 1.00 88.50 104 LYS A CA 1
ATOM 854 C C . LYS A 1 104 ? -20.977 1.767 36.352 1.00 88.50 104 LYS A C 1
ATOM 856 O O . LYS A 1 104 ? -21.741 1.284 37.186 1.00 88.50 104 LYS A O 1
ATOM 861 N N . GLU A 1 105 ? -21.160 2.988 35.848 1.00 90.44 105 GLU A N 1
ATOM 862 C CA . GLU A 1 105 ? -22.299 3.840 36.218 1.00 90.44 105 GLU A CA 1
ATOM 863 C C . GLU A 1 105 ? -23.638 3.220 35.809 1.00 90.44 105 GLU A C 1
ATOM 865 O O . GLU A 1 105 ? -24.557 3.145 36.626 1.00 90.44 105 GLU A O 1
ATOM 870 N N . LYS A 1 106 ? -23.746 2.704 34.577 1.00 89.50 106 LYS A N 1
ATOM 871 C CA . LYS A 1 106 ? -24.949 1.983 34.123 1.00 89.50 106 LYS A CA 1
ATOM 872 C C . LYS A 1 106 ? -25.223 0.748 34.976 1.00 89.50 106 LYS A C 1
ATOM 874 O O . LYS A 1 106 ? -26.375 0.488 35.316 1.00 89.50 106 LYS A O 1
ATOM 879 N N . GLN A 1 107 ? -24.182 -0.009 35.318 1.00 88.94 107 GLN A N 1
ATOM 880 C CA . GLN A 1 107 ? -24.296 -1.221 36.123 1.00 88.94 107 GLN A CA 1
ATOM 881 C C . GLN A 1 107 ? -24.745 -0.893 37.552 1.00 88.94 107 GLN A C 1
ATOM 883 O O . GLN A 1 107 ? -25.633 -1.564 38.073 1.00 88.94 107 GLN A O 1
ATOM 888 N N . LYS A 1 108 ? -24.220 0.186 38.144 1.00 90.75 108 LYS A N 1
ATOM 889 C CA . LYS A 1 108 ? -24.660 0.705 39.444 1.00 90.75 108 LYS A CA 1
ATOM 890 C C . LYS A 1 108 ? -26.112 1.188 39.402 1.00 90.75 108 LYS A C 1
ATOM 892 O O . LYS A 1 108 ? -26.902 0.780 40.240 1.00 90.75 108 LYS A O 1
ATOM 897 N N . ALA A 1 109 ? -26.498 1.961 38.387 1.00 89.62 109 ALA A N 1
ATOM 898 C CA . ALA A 1 109 ? -27.875 2.430 38.226 1.00 89.62 109 ALA A CA 1
ATOM 899 C C . ALA A 1 109 ? -28.877 1.277 38.023 1.00 89.62 109 ALA A C 1
ATOM 901 O O . ALA A 1 109 ? -29.999 1.327 38.523 1.00 89.62 109 ALA A O 1
ATOM 902 N N . LEU A 1 110 ? -28.486 0.224 37.295 1.00 89.06 110 LEU A N 1
ATOM 903 C CA . LEU A 1 110 ? -29.272 -1.008 37.180 1.00 89.06 110 LEU A CA 1
ATOM 904 C C . LEU A 1 110 ? -29.389 -1.723 38.529 1.00 89.06 110 LEU A C 1
ATOM 906 O O . LEU A 1 110 ? -30.476 -2.168 38.884 1.00 89.06 110 LEU A O 1
ATOM 910 N N . GLN A 1 111 ? -28.296 -1.800 39.288 1.00 88.38 111 GLN A N 1
ATOM 911 C CA . GLN A 1 111 ? -28.279 -2.431 40.604 1.00 88.38 111 GLN A CA 1
ATOM 912 C C . GLN A 1 111 ? -29.132 -1.661 41.623 1.00 88.38 111 GLN A C 1
ATOM 914 O O . GLN A 1 111 ? -29.878 -2.281 42.370 1.00 88.38 111 GLN A O 1
ATOM 919 N N . ASP A 1 112 ? -29.104 -0.328 41.609 1.00 89.75 112 ASP A N 1
ATOM 920 C CA . ASP A 1 112 ? -29.934 0.514 42.478 1.00 89.75 112 ASP A CA 1
ATOM 921 C C . ASP A 1 112 ? -31.432 0.359 42.157 1.00 89.75 112 ASP A C 1
ATOM 923 O O . ASP A 1 112 ? -32.251 0.227 43.071 1.00 89.75 112 ASP A O 1
ATOM 927 N N . LYS A 1 113 ? -31.787 0.256 40.865 1.00 88.12 113 LYS A N 1
ATOM 928 C CA . LYS A 1 113 ? -33.155 -0.060 40.413 1.00 88.12 113 LYS A CA 1
ATOM 929 C C . LYS A 1 113 ? -33.614 -1.450 40.854 1.00 88.12 113 LYS A C 1
ATOM 931 O O . LYS A 1 113 ? -34.757 -1.603 41.271 1.00 88.12 113 LYS A O 1
ATOM 936 N N . ILE A 1 114 ? -32.739 -2.454 40.769 1.00 87.69 114 ILE A N 1
ATOM 937 C CA . ILE A 1 114 ? -33.027 -3.823 41.229 1.00 87.69 114 ILE A CA 1
ATOM 938 C C . ILE A 1 114 ? -33.181 -3.858 42.754 1.00 87.69 114 ILE A C 1
ATOM 940 O O . ILE A 1 114 ? -34.067 -4.532 43.272 1.00 87.69 114 ILE A O 1
ATOM 944 N N . ASN A 1 115 ? -32.363 -3.089 43.471 1.00 87.44 115 ASN A N 1
ATOM 945 C CA . ASN A 1 115 ? -32.384 -3.010 44.927 1.00 87.44 115 ASN A CA 1
ATOM 946 C C . ASN A 1 115 ? -33.506 -2.104 45.470 1.00 87.44 115 ASN A C 1
ATOM 948 O O . ASN A 1 115 ? -33.587 -1.907 46.682 1.00 87.44 115 ASN A O 1
ATOM 952 N N . GLY A 1 116 ? -34.366 -1.555 44.604 1.00 73.06 116 GLY A N 1
ATOM 953 C CA . GLY A 1 116 ? -35.548 -0.788 45.000 1.00 73.06 116 GLY A CA 1
ATOM 954 C C . GLY A 1 116 ? -35.247 0.545 45.689 1.00 73.06 116 GLY A C 1
ATOM 955 O O . GLY A 1 116 ? -36.126 1.086 46.357 1.00 73.06 116 GLY A O 1
ATOM 956 N N . LYS A 1 117 ? -34.028 1.084 45.550 1.00 58.94 117 LYS A N 1
ATOM 957 C CA . LYS A 1 117 ? -33.703 2.435 46.023 1.00 58.94 117 LYS A CA 1
ATOM 958 C C . LYS A 1 117 ? -34.149 3.443 44.965 1.00 58.94 117 LYS A C 1
ATOM 960 O O . LYS A 1 117 ? -33.412 3.711 44.018 1.00 58.94 117 LYS A O 1
ATOM 965 N N . VAL A 1 118 ? -35.374 3.941 45.116 1.00 49.53 118 VAL A N 1
ATOM 966 C CA . VAL A 1 118 ? -35.863 5.169 44.467 1.00 49.53 118 VAL A CA 1
ATOM 967 C C . VAL A 1 118 ? -35.565 6.346 45.382 1.00 49.53 118 VAL A C 1
ATOM 969 O O . VAL A 1 118 ? -35.820 6.200 46.599 1.00 49.53 118 VAL A O 1
#

Radius of gyration: 32.54 Å; chains: 1; bounding box: 85×29×79 Å

Organism: NCBI:txid143900

Foldseek 3Di:
DQDPVCVVVVPDPDPDDPPPDDDDDDDDDDDDDPPPPPPVVPPPQDAPPVRDRLCDDPNVVVVVVVVVVVVVVVVVVVVVVVVVVVCVVVVVVDQDPVNVVVVVVVVVVVVCVVVVPD

Secondary structure (DSSP, 8-state):
---HHHHHHT-----------------------------GGG---PBPTT--BTTSHHHHHHHHHHHHHHHHHHHHHHHHHHHHHHHHHHHHHS--HHHHHHHHHHHHHHHHHHTT--

Sequence (118 aa):
MTTLYDKLLGEKLQYYYSSSEDEDSDKEEEEGGDKIIRNPDVLEVEYSQDGSAINTGPKGVINDWRKYKQLETEQRQEQKKEMERLIKKLSMTCRSQLDEERDKEKQKALQDKINGKV